Protein AF-A0A0F0G5N9-F1 (afdb_monomer_lite)

Radius of gyration: 24.42 Å; chains: 1; bounding box: 48×57×67 Å

InterPro domains:
  IPR024623 Uncharacterised protein family YtxH [PF12732] (17-84)
  IPR052928 Uncharacterized desiccation-related membrane-associated [PTHR35792] (7-124)

Foldseek 3Di:
DDDPPPPPPPPVVVVVVVCVVVVVVVVVVCVVPVPPDPPVCVVVCVVVVVVVVVVCVVVVVVCVVVVVVVCVVCVVVVVVVVVVCVVCVVVVVVVCVVVVVVVVVVVVVVVVVVVVVVVVVVVVVVVVVVVVD

pLDDT: mean 73.14, std 12.74, range [44.53, 93.56]

Organism: Paenibacillus polymyxa (NCBI:txid1406)

Sequence (133 aa):
MSNIDNQNMASTSGFAKGLFIGGLIGAAAALLFAPKPGRDLRSDLSEKMTVVSDKTKDVASVVSSKATDLAKTVSTKTADVAKTVAESKDNIVSSVTKASADVANEAAKADKEVMDATAQAAKDTQKQLNANS

Secondary structure (DSSP, 8-state):
------SSSHHHHHHHHHHHHHHHHHHHHHHHHSSSSHHHHHHHHHHHHHHHHHHHHHHHHHHHHHHHHHHHHHHHHHHHHHHHHHHTHHHHHHHHHHHHHHHHHHHHHHHHHHHHHHHHHHHHHHHHHHT--

Structure (mmCIF, N/CA/C/O backbone):
data_AF-A0A0F0G5N9-F1
#
_entry.id   AF-A0A0F0G5N9-F1
#
loop_
_atom_site.group_PDB
_atom_site.id
_atom_site.type_symbol
_atom_site.label_atom_id
_atom_site.label_alt_id
_atom_site.label_comp_id
_atom_site.label_asym_id
_atom_site.label_entity_id
_atom_site.label_seq_id
_atom_site.pdbx_PDB_ins_code
_atom_site.Cartn_x
_atom_site.Cartn_y
_atom_site.Cartn_z
_atom_site.occupancy
_atom_site.B_iso_or_equiv
_atom_site.auth_seq_id
_atom_site.auth_comp_id
_atom_site.auth_asym_id
_atom_site.auth_atom_id
_atom_site.pdbx_PDB_model_num
ATOM 1 N N . MET A 1 1 ? 11.055 -43.186 15.179 1.00 48.50 1 MET A N 1
ATOM 2 C CA . MET A 1 1 ? 11.974 -42.045 15.004 1.00 48.50 1 MET A CA 1
ATOM 3 C C . MET A 1 1 ? 11.845 -41.543 13.573 1.00 48.50 1 MET A C 1
ATOM 5 O O . MET A 1 1 ? 12.573 -42.030 12.723 1.00 48.50 1 MET A O 1
ATOM 9 N N . SER A 1 2 ? 10.877 -40.661 13.288 1.00 47.34 2 SER A N 1
ATOM 10 C CA . SER A 1 2 ? 10.760 -39.904 12.023 1.00 47.34 2 SER 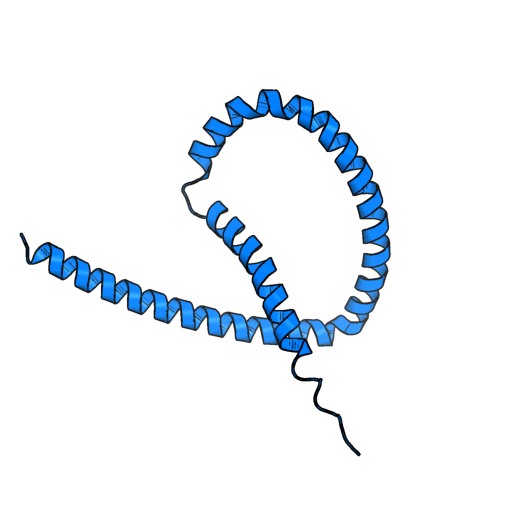A CA 1
ATOM 11 C C . SER A 1 2 ? 9.771 -38.738 12.185 1.00 47.34 2 SER A C 1
ATOM 13 O O . SER A 1 2 ? 8.843 -38.847 12.984 1.00 47.34 2 SER A O 1
ATOM 15 N N . ASN A 1 3 ? 9.972 -37.696 11.369 1.00 49.50 3 ASN A N 1
ATOM 16 C CA . ASN A 1 3 ? 9.060 -36.597 11.008 1.00 49.50 3 ASN A CA 1
ATOM 17 C C . ASN A 1 3 ? 9.237 -35.243 11.710 1.00 49.50 3 ASN A C 1
ATOM 19 O O . ASN A 1 3 ? 8.288 -34.646 12.213 1.00 49.50 3 ASN A O 1
ATOM 23 N N . ILE A 1 4 ? 10.450 -34.697 11.597 1.00 52.69 4 ILE A N 1
ATOM 24 C CA . ILE A 1 4 ? 10.701 -33.251 11.650 1.00 52.69 4 ILE A CA 1
ATOM 25 C C . ILE A 1 4 ? 11.050 -32.806 10.220 1.00 52.69 4 ILE A C 1
ATOM 27 O O . ILE A 1 4 ? 12.211 -32.613 9.902 1.00 52.69 4 ILE A O 1
ATOM 31 N N . ASP A 1 5 ? 10.047 -32.708 9.343 1.00 48.47 5 ASP A N 1
ATOM 32 C CA . ASP A 1 5 ? 10.219 -32.262 7.943 1.00 48.47 5 ASP A CA 1
ATOM 33 C C . ASP A 1 5 ? 9.093 -31.313 7.482 1.00 48.47 5 ASP A C 1
ATOM 35 O O . ASP A 1 5 ? 8.717 -31.267 6.317 1.00 48.47 5 ASP A O 1
ATOM 39 N N . ASN A 1 6 ? 8.515 -30.525 8.399 1.00 52.28 6 ASN A N 1
ATOM 40 C CA . ASN A 1 6 ? 7.404 -29.620 8.061 1.00 52.28 6 ASN A CA 1
ATOM 41 C C . ASN A 1 6 ? 7.562 -28.177 8.575 1.00 52.28 6 ASN A C 1
ATOM 43 O O . ASN A 1 6 ? 6.573 -27.494 8.812 1.00 52.28 6 ASN A O 1
ATOM 47 N N . GLN A 1 7 ? 8.794 -27.690 8.755 1.00 51.62 7 GLN A N 1
ATOM 48 C CA . GLN A 1 7 ? 9.036 -26.315 9.234 1.00 51.62 7 GLN A CA 1
ATOM 49 C C . GLN A 1 7 ? 9.621 -25.360 8.180 1.00 51.62 7 GLN A C 1
ATOM 51 O O . GLN A 1 7 ? 9.804 -24.182 8.466 1.00 51.62 7 GLN A O 1
ATOM 56 N N . ASN A 1 8 ? 9.853 -25.818 6.942 1.00 48.22 8 ASN A N 1
ATOM 57 C CA . ASN A 1 8 ? 10.352 -24.964 5.850 1.00 48.22 8 ASN A CA 1
ATOM 58 C C . ASN A 1 8 ? 9.264 -24.498 4.854 1.00 48.22 8 ASN A C 1
ATOM 60 O O . ASN A 1 8 ? 9.521 -23.652 4.006 1.00 48.22 8 ASN A O 1
ATOM 64 N N . MET A 1 9 ? 8.027 -25.001 4.964 1.00 44.53 9 MET A N 1
ATOM 65 C CA . MET A 1 9 ? 6.915 -24.643 4.060 1.00 44.53 9 MET A CA 1
ATOM 66 C C . MET A 1 9 ? 6.000 -23.527 4.602 1.00 44.53 9 MET A C 1
ATOM 68 O O . MET A 1 9 ? 5.253 -22.913 3.840 1.00 44.53 9 MET A O 1
ATOM 72 N N . ALA A 1 10 ? 6.063 -23.214 5.901 1.00 52.34 10 ALA A N 1
ATOM 73 C CA . ALA A 1 10 ? 5.191 -22.207 6.511 1.00 52.34 10 ALA A CA 1
ATOM 74 C C . ALA A 1 10 ? 5.613 -20.762 6.165 1.00 52.34 10 ALA A C 1
ATOM 76 O O . ALA A 1 10 ? 4.758 -19.936 5.837 1.00 52.34 10 ALA A O 1
ATOM 77 N N . SER A 1 11 ? 6.917 -20.467 6.148 1.00 56.19 11 SER A N 1
ATOM 78 C CA . SER A 1 11 ? 7.445 -19.102 5.982 1.00 56.19 11 SER A CA 1
ATOM 79 C C . SER A 1 11 ? 7.287 -18.545 4.560 1.00 56.19 11 SER A C 1
ATOM 81 O O . SER A 1 11 ? 6.845 -17.408 4.389 1.00 56.19 11 SER A O 1
ATOM 83 N N . THR A 1 12 ? 7.543 -19.354 3.526 1.00 60.16 12 THR A N 1
ATOM 84 C CA . THR A 1 12 ? 7.353 -18.952 2.116 1.00 60.16 12 THR A CA 1
ATOM 85 C C . THR A 1 12 ? 5.879 -18.713 1.786 1.00 60.16 12 THR A C 1
ATOM 87 O O . THR A 1 12 ? 5.545 -17.789 1.044 1.00 60.16 12 THR A O 1
ATOM 90 N N . SER A 1 13 ? 4.975 -19.497 2.385 1.00 70.06 13 SER A N 1
ATOM 91 C CA . SER A 1 13 ? 3.533 -19.336 2.171 1.00 70.06 13 SER A CA 1
ATOM 92 C C . SER A 1 13 ? 2.995 -18.015 2.739 1.00 70.06 13 SER A C 1
ATOM 94 O O . SER A 1 13 ? 2.125 -17.394 2.127 1.00 70.06 13 SER A O 1
ATOM 96 N N . GLY A 1 14 ? 3.534 -17.554 3.875 1.00 78.94 14 GLY A N 1
ATOM 97 C CA . GLY A 1 14 ? 3.187 -16.267 4.480 1.00 78.94 14 GLY A CA 1
ATOM 98 C C . GLY A 1 14 ? 3.716 -15.083 3.671 1.00 78.94 14 GLY A C 1
ATOM 99 O O . GLY A 1 14 ? 2.974 -14.133 3.417 1.00 78.94 14 GLY A O 1
ATOM 100 N N . PHE A 1 15 ? 4.960 -15.173 3.191 1.00 82.50 15 PHE A N 1
ATOM 101 C CA . PHE A 1 15 ? 5.571 -14.145 2.347 1.00 82.50 15 PHE A CA 1
ATOM 102 C C . PHE A 1 15 ? 4.848 -13.984 1.003 1.00 82.50 15 PHE A C 1
ATOM 104 O O . PHE A 1 15 ? 4.508 -12.865 0.630 1.00 82.50 15 PHE A O 1
ATOM 111 N N . ALA A 1 16 ? 4.523 -15.081 0.309 1.00 85.19 16 ALA A N 1
ATOM 112 C CA . ALA A 1 16 ? 3.816 -15.029 -0.975 1.00 85.19 16 ALA A CA 1
ATOM 113 C C . ALA A 1 16 ? 2.416 -14.398 -0.853 1.00 85.19 16 ALA A C 1
ATOM 115 O O . ALA A 1 16 ? 2.005 -13.604 -1.699 1.00 85.19 16 ALA A O 1
ATOM 116 N N . LYS A 1 17 ? 1.694 -14.697 0.236 1.00 84.50 17 LYS A N 1
ATOM 117 C CA . LYS A 1 17 ? 0.405 -14.056 0.546 1.00 84.50 17 LYS A CA 1
ATOM 118 C C . LYS A 1 17 ? 0.580 -12.563 0.847 1.00 84.50 17 LYS A C 1
ATOM 120 O O . LYS A 1 17 ? -0.218 -11.756 0.374 1.00 84.50 17 LYS A O 1
ATOM 125 N N . GLY A 1 18 ? 1.627 -12.197 1.589 1.00 87.25 18 GLY A N 1
ATOM 126 C CA . GLY A 1 18 ? 1.977 -10.805 1.882 1.00 87.25 18 GLY A CA 1
ATOM 127 C C . GLY A 1 18 ? 2.327 -10.004 0.626 1.00 87.25 18 GLY A C 1
ATOM 128 O O . GLY A 1 18 ? 1.799 -8.911 0.441 1.00 87.25 18 GLY A O 1
ATOM 129 N N . LEU A 1 19 ? 3.134 -10.573 -0.273 1.00 91.12 19 LEU A N 1
ATOM 130 C CA . LEU A 1 19 ? 3.499 -9.970 -1.556 1.00 91.12 19 LEU A CA 1
ATOM 131 C C . LEU A 1 19 ? 2.284 -9.798 -2.474 1.00 91.12 19 LEU A C 1
ATOM 133 O O . LEU A 1 19 ? 2.168 -8.773 -3.132 1.00 91.12 19 LEU A O 1
ATOM 137 N N . PHE A 1 20 ? 1.354 -10.757 -2.500 1.00 92.06 20 PHE A N 1
ATOM 138 C CA . PHE A 1 20 ? 0.144 -10.647 -3.318 1.00 92.06 20 PHE A CA 1
ATOM 139 C C . PHE A 1 20 ? -0.762 -9.498 -2.850 1.00 92.06 20 PHE A C 1
ATOM 141 O O . PHE A 1 20 ? -1.181 -8.664 -3.649 1.00 92.06 20 PHE A O 1
ATOM 148 N N . ILE A 1 21 ? -1.025 -9.409 -1.543 1.00 90.44 21 ILE A N 1
ATOM 149 C CA .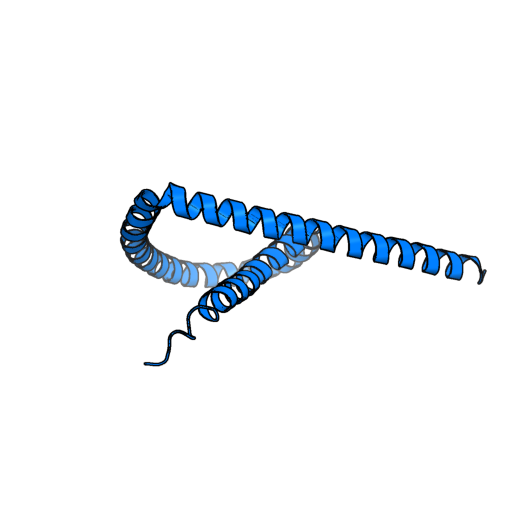 ILE A 1 21 ? -1.871 -8.350 -0.968 1.00 90.44 21 ILE A CA 1
ATOM 150 C C . ILE A 1 21 ? -1.166 -6.988 -1.058 1.00 90.44 21 ILE A C 1
ATOM 152 O O . ILE A 1 21 ? -1.769 -6.005 -1.492 1.00 90.44 21 ILE A O 1
ATOM 156 N N . GLY A 1 22 ? 0.117 -6.931 -0.691 1.00 87.31 22 GLY A N 1
ATOM 157 C CA . GLY A 1 22 ? 0.931 -5.718 -0.765 1.00 87.31 22 GLY A CA 1
ATOM 158 C C . GLY A 1 22 ? 1.147 -5.239 -2.199 1.00 87.31 22 GLY A C 1
ATOM 159 O O . GLY A 1 22 ? 1.102 -4.039 -2.450 1.00 87.31 22 GLY A O 1
ATOM 160 N N . GLY A 1 23 ? 1.293 -6.161 -3.151 1.00 93.56 23 GLY A N 1
ATOM 161 C CA . GLY A 1 23 ? 1.446 -5.872 -4.574 1.00 93.56 23 GLY A CA 1
ATOM 162 C C . GLY A 1 23 ? 0.195 -5.254 -5.189 1.00 93.56 23 GLY A C 1
ATOM 163 O O . GLY A 1 23 ? 0.307 -4.286 -5.935 1.00 93.56 23 GLY A O 1
ATOM 164 N N . LEU A 1 24 ? -1.003 -5.730 -4.829 1.00 93.19 24 LEU A N 1
ATOM 165 C CA . LEU A 1 24 ? -2.256 -5.115 -5.287 1.00 93.19 24 LEU A CA 1
ATOM 166 C C . LEU A 1 24 ? -2.426 -3.687 -4.746 1.00 93.19 24 LEU A C 1
ATOM 168 O O . LEU A 1 24 ? -2.770 -2.780 -5.504 1.00 93.19 24 LEU A O 1
ATOM 172 N N . ILE A 1 25 ? -2.151 -3.472 -3.454 1.00 91.69 25 ILE A N 1
ATOM 173 C CA . ILE A 1 25 ? -2.221 -2.140 -2.830 1.00 91.69 25 ILE A CA 1
ATOM 174 C C . ILE A 1 25 ? -1.155 -1.208 -3.427 1.00 91.69 25 ILE A C 1
ATOM 176 O O . ILE A 1 25 ? -1.457 -0.064 -3.766 1.00 91.69 25 ILE A O 1
ATOM 180 N N . GLY A 1 26 ? 0.072 -1.702 -3.605 1.00 89.06 26 GLY A N 1
ATOM 181 C CA . GLY A 1 26 ? 1.186 -0.962 -4.195 1.00 89.06 26 GLY A CA 1
ATOM 182 C C . GLY A 1 26 ? 0.935 -0.583 -5.653 1.00 89.06 26 GLY A C 1
ATOM 183 O O . GLY A 1 26 ? 1.171 0.560 -6.027 1.00 89.06 26 GLY A O 1
ATOM 184 N N . ALA A 1 27 ? 0.379 -1.489 -6.460 1.00 89.31 27 ALA A N 1
ATOM 185 C CA . ALA A 1 27 ? 0.014 -1.216 -7.848 1.00 89.31 27 ALA A CA 1
ATOM 186 C C . ALA A 1 27 ? -1.103 -0.171 -7.951 1.00 89.31 27 ALA A C 1
ATOM 188 O O . ALA A 1 27 ? -1.010 0.748 -8.760 1.00 89.31 27 ALA A O 1
ATOM 189 N N . ALA A 1 28 ? -2.134 -0.260 -7.107 1.00 86.06 28 ALA A N 1
ATOM 190 C CA . ALA A 1 28 ? -3.184 0.754 -7.059 1.00 86.06 28 ALA A CA 1
ATOM 191 C C . ALA A 1 28 ? -2.627 2.131 -6.655 1.00 86.06 28 ALA A C 1
ATOM 193 O O . ALA A 1 28 ? -2.956 3.137 -7.283 1.00 86.06 28 ALA A O 1
ATOM 194 N N . ALA A 1 29 ? -1.743 2.177 -5.653 1.00 86.12 29 ALA A N 1
ATOM 195 C CA . ALA A 1 29 ? -1.067 3.404 -5.237 1.00 86.12 29 ALA A CA 1
ATOM 196 C C . ALA A 1 29 ? -0.144 3.962 -6.333 1.00 86.12 29 ALA A C 1
ATOM 198 O O . ALA A 1 29 ? -0.132 5.168 -6.563 1.00 86.12 29 ALA A O 1
ATOM 199 N N . ALA A 1 30 ? 0.576 3.101 -7.054 1.00 86.06 30 ALA A N 1
ATOM 200 C CA . ALA A 1 30 ? 1.425 3.485 -8.176 1.00 86.06 30 ALA A CA 1
ATOM 201 C C . ALA A 1 30 ? 0.605 4.032 -9.350 1.00 86.06 30 ALA A C 1
ATOM 203 O O . ALA A 1 30 ? 0.967 5.059 -9.914 1.00 86.06 30 ALA A O 1
ATOM 204 N N . LEU A 1 31 ? -0.529 3.406 -9.683 1.00 79.75 31 LEU A N 1
ATOM 205 C CA . LEU A 1 31 ? -1.457 3.922 -10.690 1.00 79.75 31 LEU A CA 1
ATOM 206 C C . LEU A 1 31 ? -2.059 5.263 -10.265 1.00 79.75 31 LEU A C 1
ATOM 208 O O . LEU A 1 31 ? -2.217 6.134 -11.111 1.00 79.75 31 LEU A O 1
ATOM 212 N N . LEU A 1 32 ? -2.348 5.460 -8.975 1.00 76.94 32 LEU A N 1
ATOM 213 C CA . LEU A 1 32 ? -2.850 6.730 -8.442 1.00 76.94 32 LEU A CA 1
ATOM 214 C C . LEU A 1 32 ? -1.786 7.842 -8.450 1.00 76.94 32 LEU A C 1
ATOM 216 O O . LEU A 1 32 ? -2.116 8.998 -8.708 1.00 76.94 32 LEU A O 1
ATOM 220 N N . PHE A 1 33 ? -0.526 7.502 -8.164 1.00 76.88 33 PHE A N 1
ATOM 221 C CA . PHE A 1 33 ? 0.607 8.435 -8.143 1.00 76.88 33 PHE A CA 1
ATOM 222 C C . PHE A 1 33 ? 1.220 8.668 -9.534 1.00 76.88 33 PHE A C 1
ATOM 224 O O . PHE A 1 33 ? 1.929 9.652 -9.746 1.00 76.88 33 PHE A O 1
ATOM 231 N N . ALA A 1 34 ? 0.929 7.800 -10.508 1.00 77.94 34 ALA A N 1
ATOM 232 C CA . ALA A 1 34 ? 1.298 8.020 -11.897 1.00 77.94 34 ALA A CA 1
ATOM 233 C C . ALA A 1 34 ? 0.628 9.320 -12.400 1.00 77.94 34 ALA A C 1
ATOM 235 O O . ALA A 1 34 ? -0.573 9.499 -12.225 1.00 77.94 34 ALA A O 1
ATOM 236 N N . PRO A 1 35 ? 1.352 10.253 -13.039 1.00 61.00 35 PRO A N 1
ATOM 237 C CA . PRO A 1 35 ? 0.935 11.654 -13.202 1.00 61.00 35 PRO A CA 1
ATOM 238 C C . PRO A 1 35 ? -0.207 11.939 -14.213 1.00 61.00 35 PRO A C 1
ATOM 240 O O . PRO A 1 35 ? -0.326 13.073 -14.679 1.00 61.00 35 PRO A O 1
ATOM 243 N N . LYS A 1 36 ? -1.059 10.963 -14.584 1.00 58.12 36 LYS A N 1
ATOM 244 C CA . LYS A 1 36 ? -2.080 11.125 -15.651 1.00 58.12 36 LYS A CA 1
ATOM 245 C C . LYS A 1 36 ? -3.518 10.554 -15.492 1.00 58.12 36 LYS A C 1
ATOM 247 O O . LYS A 1 36 ? -4.288 10.824 -16.406 1.00 58.12 36 LYS A O 1
ATOM 252 N N . PRO A 1 37 ? -3.993 9.886 -14.415 1.00 59.19 37 PRO A N 1
ATOM 253 C CA . PRO A 1 37 ? -5.391 9.424 -14.352 1.00 59.19 37 PRO A CA 1
ATOM 254 C C . PRO A 1 37 ? -6.381 10.440 -13.747 1.00 59.19 37 PRO A C 1
ATOM 256 O O . PRO A 1 37 ? -7.585 10.293 -13.911 1.00 59.19 37 PRO A O 1
ATOM 259 N N . GLY A 1 38 ? -5.927 11.483 -13.041 1.00 56.03 38 GLY A N 1
ATOM 260 C CA . GLY A 1 38 ? -6.823 12.308 -12.211 1.00 56.03 38 GLY A CA 1
ATOM 261 C C . GLY A 1 38 ? -7.739 13.290 -12.956 1.00 56.03 38 GLY A C 1
ATOM 262 O O . GLY A 1 38 ? -8.816 13.618 -12.458 1.00 56.03 38 GLY A O 1
ATOM 263 N N . ARG A 1 39 ? -7.331 13.785 -14.132 1.00 60.03 39 ARG A N 1
ATOM 264 C CA . ARG A 1 39 ? -8.084 14.835 -14.843 1.00 60.03 39 ARG A CA 1
ATOM 265 C C . ARG A 1 39 ? -9.326 14.284 -15.541 1.00 60.03 39 ARG A C 1
ATOM 267 O O . ARG A 1 39 ? -10.384 14.900 -15.459 1.00 60.03 39 ARG A O 1
ATOM 274 N N . ASP A 1 40 ? -9.197 13.104 -16.135 1.00 58.53 40 ASP A N 1
ATOM 275 C CA . ASP A 1 40 ? -10.269 12.475 -16.906 1.00 58.53 40 ASP A CA 1
ATOM 276 C C . ASP A 1 40 ? -11.235 11.716 -15.978 1.00 58.53 40 ASP A C 1
ATOM 278 O O . ASP A 1 40 ? -12.450 11.823 -16.130 1.00 58.53 40 ASP A O 1
ATOM 282 N N . LEU A 1 41 ? -10.725 11.100 -14.897 1.00 59.41 41 LEU A N 1
ATOM 283 C CA . LEU A 1 41 ? -11.574 10.500 -13.860 1.00 59.41 41 LEU A CA 1
ATOM 284 C C . LEU A 1 41 ? -12.453 11.531 -13.149 1.00 59.41 41 LEU A C 1
ATOM 286 O O . LEU A 1 41 ? -13.571 11.202 -12.778 1.00 59.41 41 LEU A O 1
ATOM 290 N N . ARG A 1 42 ? -11.996 12.774 -12.948 1.00 64.50 42 ARG A N 1
ATOM 291 C CA . ARG A 1 42 ? -12.828 13.800 -12.299 1.00 64.50 42 ARG A CA 1
ATOM 292 C C . ARG A 1 42 ? -13.980 14.263 -13.193 1.00 64.50 42 ARG A C 1
ATOM 294 O O . ARG A 1 42 ? -15.049 14.559 -12.662 1.00 64.50 42 ARG A O 1
ATOM 301 N N . SER A 1 43 ? -13.779 14.302 -14.511 1.00 62.66 43 SER A N 1
ATOM 302 C CA . SER A 1 43 ? -14.821 14.665 -15.478 1.00 62.66 43 SER A CA 1
ATOM 303 C C . SER A 1 43 ? -15.928 13.604 -15.514 1.00 62.66 43 SER A C 1
ATOM 305 O O . SER A 1 43 ? -17.089 13.928 -15.270 1.00 62.66 43 SER A O 1
ATOM 307 N N . ASP A 1 44 ? -15.559 12.328 -15.662 1.00 64.94 44 ASP A N 1
ATOM 308 C CA . ASP A 1 44 ? -16.511 11.205 -15.737 1.00 64.94 44 ASP A CA 1
ATOM 309 C C . ASP A 1 44 ? -17.172 10.882 -14.383 1.00 64.94 44 ASP A C 1
ATOM 311 O O . ASP A 1 44 ? -18.309 10.402 -14.316 1.00 64.94 44 ASP 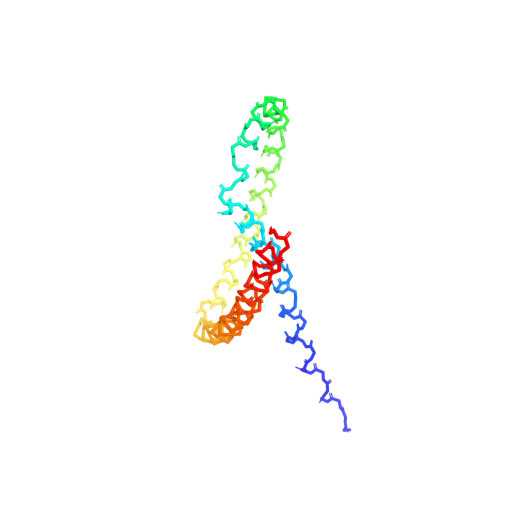A O 1
ATOM 315 N N . LEU A 1 45 ? -16.478 11.163 -13.274 1.00 58.72 45 LEU A N 1
ATOM 316 C CA . LEU A 1 45 ? -17.000 10.983 -11.920 1.00 58.72 45 LEU A CA 1
ATOM 317 C C . LEU A 1 45 ? -17.997 12.079 -11.534 1.00 58.72 45 LEU A C 1
ATOM 319 O O . LEU A 1 45 ? -18.963 11.774 -10.843 1.00 58.72 45 LEU A O 1
ATOM 323 N N . SER A 1 46 ? -17.814 13.324 -11.990 1.00 62.38 46 SER A N 1
ATOM 324 C CA . SER A 1 46 ? -18.723 14.435 -11.654 1.00 62.38 46 SER A CA 1
ATOM 325 C C . SER A 1 46 ? -20.134 14.211 -12.209 1.00 62.38 46 SER A C 1
ATOM 327 O O . SER A 1 46 ? -21.116 14.500 -11.530 1.00 62.38 46 SER A O 1
ATOM 329 N N . GLU A 1 47 ? -20.245 13.621 -13.401 1.00 64.19 47 GLU A N 1
ATOM 330 C CA . GLU A 1 47 ? -21.531 13.337 -14.050 1.00 64.19 47 GLU A CA 1
ATOM 331 C C . GLU A 1 47 ? -22.239 12.108 -13.440 1.00 64.19 47 GLU A C 1
ATOM 333 O O . GLU A 1 47 ? -23.466 12.053 -13.361 1.00 64.19 47 GLU A O 1
ATOM 338 N N . LYS A 1 48 ? -21.472 11.142 -12.911 1.00 57.59 48 LYS A N 1
ATOM 339 C CA . LYS A 1 48 ? -21.994 9.937 -12.235 1.00 57.59 48 LYS A CA 1
ATOM 340 C C . LYS A 1 48 ? -22.192 10.107 -10.719 1.00 57.59 48 LYS A C 1
ATOM 342 O O . LYS A 1 48 ? -22.957 9.349 -10.121 1.00 57.59 48 LYS A O 1
ATOM 347 N N . MET A 1 49 ? -21.560 11.098 -10.083 1.00 56.12 49 MET A N 1
ATOM 348 C CA . MET A 1 49 ? -21.617 11.330 -8.629 1.00 56.12 49 MET A CA 1
ATOM 349 C C . MET A 1 49 ? -22.989 11.775 -8.124 1.00 56.12 49 MET A C 1
ATOM 351 O O . MET A 1 49 ? -23.326 11.472 -6.980 1.00 56.12 49 MET A O 1
ATOM 355 N N . THR A 1 50 ? -23.791 12.451 -8.946 1.00 57.78 50 THR A N 1
ATOM 356 C CA . THR A 1 50 ? -25.115 12.943 -8.530 1.00 57.78 50 THR A CA 1
ATOM 357 C C . THR A 1 50 ? -26.095 11.790 -8.293 1.00 57.78 50 THR A C 1
ATOM 359 O O . THR A 1 50 ? -26.797 11.780 -7.290 1.00 57.78 50 THR A O 1
ATOM 362 N N . VAL A 1 51 ? -26.078 10.754 -9.141 1.00 59.75 51 VAL A N 1
ATOM 363 C CA . VAL A 1 51 ? -26.935 9.557 -8.988 1.00 59.75 51 VAL A CA 1
ATOM 364 C C . VAL A 1 51 ? -26.365 8.578 -7.951 1.00 59.75 51 VAL A C 1
ATOM 366 O O . VAL A 1 51 ? -27.105 7.858 -7.277 1.00 59.75 51 VAL A O 1
ATOM 369 N N . VAL A 1 52 ? -25.039 8.557 -7.793 1.00 54.78 52 VAL A N 1
ATOM 370 C CA . VAL A 1 52 ? -24.357 7.729 -6.791 1.00 54.78 52 VAL A CA 1
ATOM 371 C C . VAL A 1 52 ? -24.504 8.312 -5.386 1.00 54.78 52 VAL A C 1
ATOM 373 O O . VAL A 1 52 ? -24.637 7.524 -4.457 1.00 54.78 52 VAL A O 1
ATOM 376 N N . SER A 1 53 ? -24.551 9.636 -5.199 1.00 60.16 53 SER A N 1
ATOM 377 C CA . SER A 1 53 ? -24.697 10.269 -3.873 1.00 60.16 53 SER A CA 1
ATOM 378 C C . SER A 1 53 ? -25.939 9.804 -3.112 1.00 60.16 53 SER A C 1
ATOM 380 O O . SER A 1 53 ? -25.824 9.457 -1.936 1.00 60.16 53 SER A O 1
ATOM 382 N N . ASP A 1 54 ? -27.096 9.708 -3.772 1.00 61.31 54 ASP A N 1
ATOM 383 C CA . ASP A 1 54 ? -28.341 9.301 -3.104 1.00 61.31 54 ASP A CA 1
ATOM 384 C C . ASP A 1 54 ? -28.311 7.828 -2.669 1.00 61.31 54 ASP A C 1
ATOM 386 O O . ASP A 1 54 ? -28.647 7.510 -1.530 1.00 61.31 54 ASP A O 1
ATOM 390 N N . LYS A 1 55 ? -27.787 6.923 -3.510 1.00 57.50 55 LYS A N 1
ATOM 391 C CA . LYS A 1 55 ? -27.553 5.515 -3.121 1.00 57.50 55 LYS A CA 1
ATOM 392 C C . LYS A 1 55 ? -26.411 5.366 -2.110 1.00 57.50 55 LYS A C 1
ATOM 394 O O . LYS A 1 55 ? -26.427 4.449 -1.291 1.00 57.50 55 LYS A O 1
ATOM 399 N N . THR A 1 56 ? -25.429 6.265 -2.143 1.00 58.31 56 THR A N 1
ATOM 400 C CA . THR A 1 56 ? -24.304 6.283 -1.201 1.00 58.31 56 THR A CA 1
ATOM 401 C C . THR A 1 56 ? -24.773 6.671 0.184 1.00 58.31 56 THR A C 1
ATOM 403 O O . THR A 1 56 ? -24.221 6.154 1.137 1.00 58.31 56 THR A O 1
ATOM 406 N N . LYS A 1 57 ? -25.805 7.503 0.343 1.00 60.66 57 LYS A N 1
ATOM 407 C CA . LYS A 1 57 ? -26.313 7.860 1.674 1.00 60.66 57 LYS A CA 1
ATOM 408 C C . LYS A 1 57 ? -26.900 6.651 2.414 1.00 60.66 57 LYS A C 1
ATOM 410 O O . LYS A 1 57 ? -26.580 6.443 3.584 1.00 60.66 57 LYS A O 1
ATOM 415 N N . ASP A 1 58 ? -27.658 5.808 1.716 1.00 66.00 58 ASP A N 1
ATOM 416 C CA . ASP A 1 58 ? -28.220 4.576 2.286 1.00 66.00 58 ASP A CA 1
ATOM 417 C C . ASP A 1 58 ? -27.142 3.513 2.530 1.00 66.00 58 ASP A C 1
ATOM 419 O O . ASP A 1 58 ? -27.063 2.928 3.614 1.00 66.00 58 ASP A O 1
ATOM 423 N N . VAL A 1 59 ? -26.244 3.305 1.561 1.00 61.59 59 VAL A N 1
ATOM 424 C CA . VAL A 1 59 ? -25.135 2.348 1.701 1.00 61.59 59 VAL A CA 1
ATOM 425 C C . VAL A 1 59 ? -24.141 2.809 2.765 1.00 61.59 59 VAL A C 1
ATOM 427 O O . VAL A 1 59 ? -23.705 1.994 3.569 1.00 61.59 59 VAL A O 1
ATOM 430 N N . ALA A 1 60 ? -23.820 4.099 2.839 1.00 65.12 60 ALA A N 1
ATOM 431 C CA . ALA A 1 60 ? -22.939 4.661 3.858 1.00 65.12 60 ALA A CA 1
ATOM 432 C C . ALA A 1 60 ? -23.553 4.556 5.249 1.00 65.12 60 ALA A C 1
ATOM 434 O O . ALA A 1 60 ? -22.810 4.345 6.196 1.00 65.12 60 ALA A O 1
ATOM 435 N N . SER A 1 61 ? -24.877 4.638 5.399 1.00 66.38 61 SER A N 1
ATOM 436 C CA . SER A 1 61 ? -25.529 4.422 6.695 1.00 66.38 61 SER A CA 1
ATOM 437 C C . SER A 1 61 ? -25.412 2.960 7.153 1.00 66.38 61 SER A C 1
ATOM 439 O O . SER A 1 61 ? -24.999 2.686 8.283 1.00 66.38 61 SER A O 1
ATOM 441 N N . VAL A 1 62 ? -25.658 2.000 6.250 1.00 70.81 62 VAL A N 1
ATOM 442 C CA . VAL A 1 62 ? -25.509 0.555 6.528 1.00 70.81 62 VAL A CA 1
ATOM 443 C C . VAL A 1 62 ? -24.048 0.172 6.769 1.0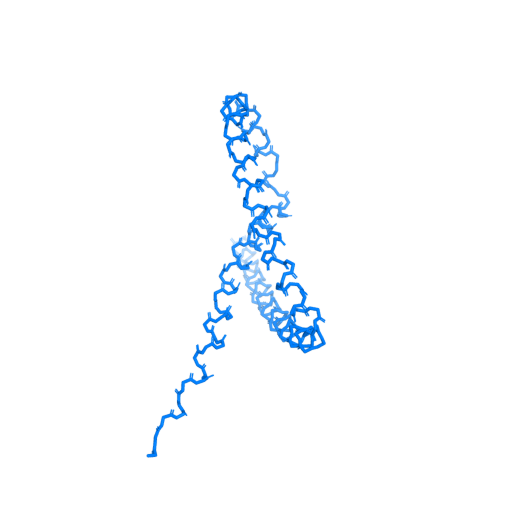0 70.81 62 VAL A C 1
ATOM 445 O O . VAL A 1 62 ? -23.742 -0.580 7.697 1.00 70.81 62 VAL A O 1
ATOM 448 N N . VAL A 1 63 ? -23.137 0.701 5.953 1.00 70.38 63 VAL A N 1
ATOM 449 C CA . VAL A 1 63 ? -21.693 0.498 6.090 1.00 70.38 63 VAL A CA 1
ATOM 450 C C . VAL A 1 63 ? -21.185 1.174 7.347 1.00 70.38 63 VAL A C 1
ATOM 452 O O . VAL A 1 63 ? -20.417 0.547 8.049 1.00 70.38 63 VAL A O 1
ATOM 455 N N . SER A 1 64 ? -21.628 2.381 7.693 1.00 70.06 64 SER A N 1
ATOM 456 C CA . SER A 1 64 ? -21.225 3.070 8.924 1.00 70.06 64 SER A CA 1
ATOM 457 C C . SER A 1 64 ? -21.666 2.301 10.170 1.00 70.06 64 SER A C 1
ATOM 459 O O . SER A 1 64 ? -20.851 2.079 11.065 1.00 70.06 64 SER A O 1
ATOM 461 N N . SER A 1 65 ? -22.904 1.789 10.206 1.00 71.31 65 SER A N 1
ATOM 462 C CA . SER A 1 65 ? -23.361 0.911 11.296 1.00 71.31 65 SER A CA 1
ATOM 463 C C . SER A 1 65 ? -22.533 -0.374 11.384 1.00 71.31 65 SER A C 1
ATOM 465 O O . SER A 1 65 ? -21.961 -0.670 12.432 1.00 71.31 65 SER A O 1
ATOM 467 N N . LYS A 1 66 ? -22.370 -1.106 10.272 1.00 71.75 66 LYS A N 1
ATOM 468 C CA . LYS A 1 66 ? -21.560 -2.339 10.251 1.00 71.75 66 LYS A CA 1
ATOM 469 C C . LYS A 1 66 ? -20.080 -2.082 10.525 1.00 71.75 66 LYS A C 1
ATOM 471 O O . LYS A 1 66 ? -19.430 -2.913 11.147 1.00 71.75 66 LYS A O 1
ATOM 476 N N . ALA A 1 67 ? -19.548 -0.952 10.079 1.00 70.12 67 ALA A N 1
ATOM 477 C CA . ALA A 1 67 ? -18.177 -0.531 10.320 1.00 70.12 67 ALA A CA 1
ATOM 478 C C . ALA A 1 67 ? -17.983 -0.129 11.775 1.00 70.12 67 ALA A C 1
ATOM 480 O O . ALA A 1 67 ? -16.923 -0.400 12.308 1.00 70.12 67 ALA A O 1
ATOM 481 N N . THR A 1 68 ? -18.985 0.447 12.438 1.00 74.50 68 THR A N 1
ATOM 482 C CA . THR A 1 68 ? -18.926 0.760 13.871 1.00 74.50 68 THR A CA 1
ATOM 483 C C . THR A 1 68 ? -18.917 -0.520 14.711 1.00 74.50 68 THR A C 1
ATOM 485 O O . THR A 1 68 ? -18.106 -0.644 15.629 1.00 74.50 68 THR A O 1
ATOM 488 N N . ASP A 1 69 ? -19.742 -1.511 14.366 1.00 76.62 69 ASP A N 1
ATOM 489 C CA . ASP A 1 69 ? -19.764 -2.814 15.049 1.00 76.62 69 ASP A CA 1
ATOM 490 C C . ASP A 1 69 ? -18.498 -3.635 14.776 1.00 76.62 69 ASP A C 1
ATOM 492 O O . ASP A 1 69 ? -17.910 -4.239 15.685 1.00 76.62 69 ASP A O 1
ATOM 496 N N . LEU A 1 70 ? -18.023 -3.609 13.529 1.00 73.56 70 LEU A N 1
ATOM 497 C CA . LEU A 1 70 ? -16.755 -4.216 13.150 1.00 73.56 70 LEU A CA 1
ATOM 498 C C . LEU A 1 70 ? -15.591 -3.488 13.821 1.00 73.56 70 LEU A C 1
ATOM 500 O O . LEU A 1 70 ? -14.715 -4.151 14.354 1.00 73.56 70 LEU A O 1
ATOM 504 N N . ALA A 1 71 ? -15.598 -2.158 13.879 1.00 71.81 71 ALA A N 1
ATOM 505 C CA . ALA A 1 71 ? -14.581 -1.369 14.564 1.00 71.81 71 ALA A CA 1
ATOM 506 C C . ALA A 1 71 ? -14.576 -1.662 16.060 1.00 71.81 71 ALA A C 1
ATOM 508 O O . ALA A 1 71 ? -13.502 -1.812 16.618 1.00 71.81 71 ALA A O 1
ATOM 509 N N . LYS A 1 72 ? -15.727 -1.838 16.719 1.00 74.19 72 LYS A N 1
ATOM 510 C CA . LYS A 1 72 ? -15.765 -2.277 18.125 1.00 74.19 72 LYS A CA 1
ATOM 511 C C . LYS A 1 72 ? -15.154 -3.664 18.315 1.00 74.19 72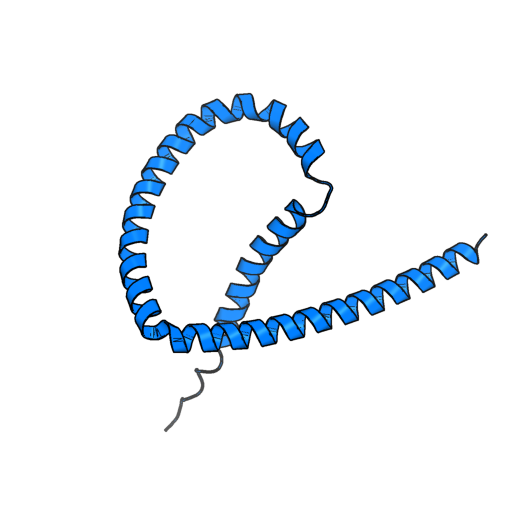 LYS A C 1
ATOM 513 O O . LYS A 1 72 ? -14.342 -3.845 19.222 1.00 74.19 72 LYS A O 1
ATOM 518 N N . THR A 1 73 ? -15.500 -4.619 17.452 1.00 72.81 73 THR A N 1
ATOM 519 C CA . THR A 1 73 ? -15.016 -6.013 17.518 1.00 72.81 73 THR A CA 1
ATOM 520 C C . THR A 1 73 ? -13.528 -6.123 17.180 1.00 72.81 73 THR A C 1
ATOM 522 O O . THR A 1 73 ? -12.766 -6.844 17.826 1.00 72.81 73 THR A O 1
ATOM 525 N N . VAL A 1 74 ? -13.095 -5.382 16.163 1.00 67.81 74 VAL A N 1
ATOM 526 C CA . VAL A 1 74 ? -11.702 -5.291 15.738 1.00 67.81 74 VAL A CA 1
ATOM 527 C C . VAL A 1 74 ? -10.918 -4.524 16.780 1.00 67.81 74 VAL A C 1
ATOM 529 O O . VAL A 1 74 ? -9.877 -5.012 17.170 1.00 67.81 74 VAL A O 1
ATOM 532 N N . SER A 1 75 ? -11.396 -3.401 17.311 1.00 68.31 75 SER A N 1
ATOM 533 C CA . SER A 1 75 ? -10.670 -2.619 18.318 1.00 68.31 75 SER A CA 1
ATOM 534 C C . SER A 1 75 ? -10.432 -3.408 19.606 1.00 68.31 75 SER A C 1
ATOM 536 O O . SER A 1 75 ? -9.354 -3.287 20.178 1.00 68.31 75 SER A O 1
ATOM 538 N N . THR A 1 76 ? -11.373 -4.253 20.041 1.00 70.44 76 THR A N 1
ATOM 539 C CA . THR A 1 76 ? -11.157 -5.143 21.200 1.00 70.44 76 THR A CA 1
ATOM 540 C C . THR A 1 76 ? -10.125 -6.227 20.897 1.00 70.44 76 THR A C 1
ATOM 542 O O . THR A 1 76 ? -9.156 -6.360 21.637 1.00 70.44 76 THR A O 1
ATOM 545 N N . LYS A 1 77 ? -10.238 -6.931 19.762 1.00 66.50 77 LYS A N 1
ATOM 546 C CA . LYS A 1 77 ? -9.219 -7.917 19.341 1.00 66.50 77 LYS A CA 1
ATOM 547 C C . LYS A 1 77 ? -7.854 -7.286 19.041 1.00 66.50 77 LYS A C 1
ATOM 549 O O . LYS A 1 77 ? -6.822 -7.909 19.254 1.00 66.50 77 LYS A O 1
ATOM 554 N N . THR A 1 78 ? -7.846 -6.051 18.551 1.00 65.62 78 THR A N 1
ATOM 555 C CA . THR A 1 78 ? -6.637 -5.291 18.218 1.00 65.62 78 THR A CA 1
ATOM 556 C C . THR A 1 78 ? -5.958 -4.796 19.480 1.00 65.62 78 THR A C 1
ATOM 558 O O . THR A 1 78 ? -4.741 -4.750 19.488 1.00 65.62 78 THR A O 1
ATOM 561 N N . ALA A 1 79 ? -6.686 -4.487 20.557 1.00 71.38 79 ALA A N 1
ATOM 562 C CA . ALA A 1 79 ? -6.074 -4.151 21.841 1.00 71.38 79 ALA A CA 1
ATOM 563 C C . ALA A 1 79 ? -5.288 -5.338 22.427 1.00 71.38 79 ALA A C 1
ATOM 565 O O . ALA A 1 79 ? -4.147 -5.159 22.853 1.00 71.38 79 ALA A O 1
ATOM 566 N N . ASP A 1 80 ? -5.847 -6.551 22.369 1.00 72.75 80 ASP A N 1
ATOM 567 C CA . ASP A 1 80 ? -5.163 -7.768 22.829 1.00 72.75 80 ASP A CA 1
ATOM 568 C C . ASP A 1 80 ? -3.941 -8.100 21.960 1.00 72.75 80 ASP A C 1
ATOM 570 O O . ASP A 1 80 ? -2.845 -8.322 22.475 1.00 72.75 80 ASP A O 1
ATOM 574 N N . VAL A 1 81 ? -4.091 -8.043 20.632 1.00 69.38 81 VAL A N 1
ATOM 575 C CA . VAL A 1 81 ? -2.974 -8.240 19.692 1.00 69.38 81 VAL A CA 1
ATOM 576 C C . VAL A 1 81 ? -1.918 -7.148 19.855 1.00 69.38 81 VAL A C 1
ATOM 578 O O . VAL A 1 81 ? -0.728 -7.448 19.863 1.00 69.38 81 VAL A O 1
ATOM 581 N N . ALA A 1 82 ? -2.318 -5.889 20.029 1.00 69.38 82 ALA A N 1
ATOM 582 C CA . ALA A 1 82 ? -1.401 -4.775 20.241 1.00 69.38 82 ALA A CA 1
ATOM 583 C C . ALA A 1 82 ? -0.611 -4.938 21.538 1.00 69.38 82 ALA A C 1
ATOM 585 O O . ALA A 1 82 ? 0.563 -4.584 21.559 1.00 69.38 82 ALA A O 1
ATOM 586 N N . LYS A 1 83 ? -1.207 -5.510 22.590 1.00 73.62 83 LYS A N 1
ATOM 587 C CA . LYS A 1 83 ? -0.499 -5.826 23.833 1.00 73.62 83 LYS A CA 1
ATOM 588 C C . LYS A 1 83 ? 0.552 -6.919 23.619 1.00 73.62 83 LYS A C 1
ATOM 590 O O . LYS A 1 83 ? 1.710 -6.714 23.967 1.00 73.62 83 LYS A O 1
ATOM 595 N N . THR A 1 84 ? 0.198 -8.020 22.954 1.00 71.25 84 THR A N 1
ATOM 596 C CA . THR A 1 84 ? 1.152 -9.094 22.607 1.00 71.25 84 THR A CA 1
ATOM 597 C C . THR A 1 84 ? 2.271 -8.605 21.678 1.00 71.25 84 THR A C 1
ATOM 599 O O . THR A 1 84 ? 3.433 -8.985 21.833 1.00 71.25 84 THR A O 1
ATOM 602 N N . VAL A 1 85 ? 1.949 -7.724 20.728 1.00 69.44 85 VAL A N 1
ATOM 603 C CA . VAL A 1 85 ? 2.920 -7.091 19.823 1.00 69.44 85 VAL A CA 1
ATOM 604 C C . VAL A 1 85 ? 3.788 -6.075 20.561 1.00 69.44 85 VAL A C 1
ATOM 606 O O . VAL A 1 85 ? 4.973 -5.988 20.266 1.00 69.44 85 VAL A O 1
ATOM 609 N N . ALA A 1 86 ? 3.243 -5.329 21.524 1.00 71.38 86 ALA A N 1
ATOM 610 C CA . ALA A 1 86 ? 4.009 -4.402 22.354 1.00 71.38 86 ALA A CA 1
ATOM 611 C C . ALA A 1 86 ? 5.012 -5.138 23.252 1.00 71.38 86 ALA A C 1
ATOM 613 O O . ALA A 1 86 ? 6.136 -4.671 23.396 1.00 71.38 86 ALA A O 1
ATOM 614 N N . GLU A 1 87 ? 4.648 -6.303 23.787 1.00 72.38 87 GLU A N 1
ATOM 615 C CA . GLU A 1 87 ? 5.552 -7.174 24.554 1.00 72.38 87 GLU A CA 1
ATOM 616 C C . GLU A 1 87 ? 6.597 -7.868 23.657 1.00 72.38 87 GLU A C 1
ATOM 618 O O . GLU A 1 87 ? 7.713 -8.138 24.092 1.00 72.38 87 GLU A O 1
ATOM 623 N N . SER A 1 88 ? 6.277 -8.098 22.379 1.00 69.88 88 SER A N 1
ATOM 624 C CA . SER A 1 88 ? 7.172 -8.731 21.392 1.00 69.88 88 SER A CA 1
ATOM 625 C C . SER A 1 88 ? 7.862 -7.733 20.451 1.00 69.88 88 SER A C 1
ATOM 627 O O . SER A 1 88 ? 8.470 -8.143 19.454 1.00 69.88 88 SER A O 1
ATOM 629 N N . LYS A 1 89 ? 7.757 -6.426 20.739 1.00 66.38 89 LYS A N 1
ATOM 630 C CA . LYS A 1 89 ? 8.132 -5.336 19.825 1.00 66.38 89 LYS A CA 1
ATOM 631 C C . LYS A 1 89 ? 9.569 -5.465 19.352 1.00 66.38 89 LYS A C 1
ATOM 633 O O . LYS A 1 89 ? 9.806 -5.374 18.156 1.00 66.38 89 LYS A O 1
ATOM 638 N N . ASP A 1 90 ? 10.502 -5.747 20.252 1.00 75.31 90 ASP A N 1
ATOM 639 C CA . ASP A 1 90 ? 11.926 -5.766 19.910 1.00 75.31 90 ASP A CA 1
ATOM 640 C C . ASP A 1 90 ? 12.281 -6.905 18.940 1.00 75.31 90 ASP A C 1
ATOM 642 O O . ASP A 1 90 ? 13.033 -6.704 17.986 1.00 75.31 90 ASP A O 1
ATOM 646 N N . ASN A 1 91 ? 11.666 -8.083 19.099 1.00 75.44 91 ASN A N 1
ATOM 647 C CA . ASN A 1 91 ? 11.903 -9.236 18.224 1.00 75.44 91 ASN A CA 1
ATOM 648 C C . ASN A 1 91 ? 11.201 -9.103 16.866 1.00 75.44 91 ASN A C 1
ATOM 650 O O . ASN A 1 91 ? 11.777 -9.447 15.828 1.00 75.44 91 ASN A O 1
ATOM 654 N N . ILE A 1 92 ? 9.972 -8.579 16.857 1.00 78.88 92 ILE A N 1
ATOM 655 C CA . ILE A 1 92 ? 9.211 -8.379 15.619 1.00 78.88 92 ILE A CA 1
ATOM 656 C C . ILE A 1 92 ? 9.794 -7.219 14.818 1.00 78.88 92 ILE A C 1
ATOM 658 O O . ILE A 1 92 ? 10.038 -7.378 13.627 1.00 78.88 92 ILE A O 1
ATOM 662 N N . VAL A 1 93 ? 10.083 -6.081 15.449 1.00 81.81 93 VAL A N 1
ATOM 663 C CA . VAL A 1 93 ? 10.660 -4.917 14.762 1.00 81.81 93 VAL A CA 1
ATOM 664 C C . VAL A 1 93 ? 12.031 -5.260 14.189 1.00 81.81 93 VAL A C 1
ATOM 666 O O . VAL A 1 93 ? 12.287 -4.932 13.035 1.00 81.81 93 VAL A O 1
ATOM 669 N N . SER A 1 94 ? 12.881 -5.983 14.924 1.00 79.69 94 SER A N 1
ATOM 670 C CA . SER A 1 94 ? 14.174 -6.475 14.425 1.00 79.69 94 SER A CA 1
ATOM 671 C C . SER A 1 94 ? 14.026 -7.366 13.184 1.00 79.69 94 SER A C 1
ATOM 673 O O . SER A 1 94 ? 14.661 -7.121 12.155 1.00 79.69 94 SER A O 1
ATOM 675 N N . SER A 1 95 ? 13.138 -8.364 13.248 1.00 81.94 95 SER A N 1
ATOM 676 C CA . SER A 1 95 ? 12.930 -9.325 12.156 1.00 81.94 95 SER A CA 1
ATOM 677 C C . SER A 1 95 ? 12.302 -8.673 10.925 1.00 81.94 95 SER A C 1
ATOM 679 O O . SER A 1 95 ? 12.721 -8.934 9.800 1.00 81.94 95 SER A O 1
ATOM 681 N N . VAL A 1 96 ? 11.335 -7.776 11.135 1.00 83.19 96 VAL A N 1
ATOM 682 C CA . VAL A 1 96 ? 10.687 -7.006 10.068 1.00 83.19 96 VAL A CA 1
ATOM 683 C C . VAL A 1 96 ? 11.668 -6.024 9.444 1.00 83.19 96 VAL A C 1
ATOM 685 O O . VAL A 1 96 ? 11.702 -5.915 8.225 1.00 83.19 96 VAL A O 1
ATOM 688 N N . THR A 1 97 ? 12.499 -5.349 10.238 1.00 85.12 97 THR A N 1
ATOM 689 C CA . THR A 1 97 ? 13.507 -4.412 9.720 1.00 85.12 97 THR A CA 1
ATOM 690 C C . THR A 1 97 ? 14.541 -5.141 8.870 1.00 85.12 97 THR A C 1
ATOM 692 O O . THR A 1 97 ? 14.843 -4.680 7.773 1.00 85.12 97 THR A O 1
ATOM 695 N N . LYS A 1 98 ? 15.033 -6.306 9.316 1.00 85.81 98 LYS A N 1
ATOM 696 C CA . LYS A 1 98 ? 15.944 -7.139 8.514 1.00 85.81 98 LYS A CA 1
ATOM 697 C C . LYS A 1 98 ? 15.296 -7.629 7.223 1.00 85.81 98 LYS A C 1
ATOM 699 O O . LYS A 1 98 ? 15.831 -7.367 6.155 1.00 85.81 98 LYS A O 1
ATOM 704 N N . ALA A 1 99 ? 14.121 -8.251 7.307 1.00 84.25 99 ALA A N 1
ATOM 705 C CA . ALA A 1 99 ? 13.416 -8.738 6.123 1.00 84.25 99 ALA A CA 1
ATOM 706 C C . ALA A 1 99 ? 13.080 -7.601 5.142 1.00 84.25 99 ALA A C 1
ATOM 708 O O . ALA A 1 99 ? 13.176 -7.777 3.932 1.00 84.25 99 ALA A O 1
ATOM 709 N N . SER A 1 100 ? 12.733 -6.416 5.653 1.00 80.31 100 SER A N 1
ATOM 710 C CA . SER A 1 100 ? 12.479 -5.235 4.823 1.00 80.31 100 SER A CA 1
ATOM 711 C C . SER A 1 100 ? 13.754 -4.713 4.167 1.00 80.31 100 SER A C 1
ATOM 713 O O . SER A 1 100 ? 13.706 -4.309 3.012 1.00 80.31 100 SER A O 1
ATOM 715 N N . ALA A 1 101 ? 14.890 -4.733 4.868 1.00 89.12 101 ALA A N 1
ATOM 716 C CA . ALA A 1 101 ? 16.177 -4.340 4.303 1.00 89.12 101 ALA A CA 1
ATOM 717 C C . ALA A 1 101 ? 16.634 -5.304 3.196 1.00 89.12 101 ALA A C 1
ATOM 719 O O . ALA A 1 101 ? 17.114 -4.852 2.157 1.00 89.12 101 ALA A O 1
ATOM 720 N N . ASP A 1 102 ? 16.430 -6.609 3.381 1.00 87.38 102 ASP A N 1
ATOM 721 C CA . ASP A 1 102 ? 16.748 -7.623 2.371 1.00 87.38 102 ASP A CA 1
ATOM 722 C C . ASP A 1 102 ? 15.852 -7.469 1.131 1.00 87.38 102 ASP A C 1
ATOM 724 O O . ASP A 1 102 ? 16.352 -7.416 0.009 1.00 87.38 102 ASP A O 1
ATOM 728 N N . VAL A 1 103 ? 14.540 -7.283 1.323 1.00 85.38 103 VAL A N 1
ATOM 729 C CA . VAL A 1 103 ? 13.590 -7.014 0.227 1.00 85.38 103 VAL A CA 1
ATOM 730 C C . VAL A 1 103 ? 13.911 -5.700 -0.488 1.00 85.38 103 VAL A C 1
ATOM 732 O O . VAL A 1 103 ? 13.858 -5.651 -1.713 1.00 85.38 103 VAL A O 1
ATOM 735 N N . ALA A 1 104 ? 14.262 -4.640 0.244 1.00 86.94 104 ALA A N 1
ATOM 736 C CA . ALA A 1 104 ? 14.618 -3.352 -0.347 1.00 86.94 104 ALA A CA 1
ATOM 737 C C . ALA A 1 104 ? 15.904 -3.437 -1.181 1.00 86.94 104 ALA A C 1
ATOM 739 O O . ALA A 1 104 ? 15.967 -2.855 -2.263 1.00 86.94 104 ALA A O 1
ATOM 740 N N . ASN A 1 105 ? 16.909 -4.184 -0.716 1.00 89.56 105 ASN A N 1
ATOM 741 C CA . ASN A 1 105 ? 18.136 -4.418 -1.477 1.00 89.56 105 ASN A CA 1
ATOM 742 C C . ASN A 1 105 ? 17.881 -5.242 -2.745 1.00 89.56 105 ASN A C 1
ATOM 744 O O . ASN A 1 105 ? 18.435 -4.917 -3.796 1.00 89.56 105 ASN A O 1
ATOM 748 N N . GLU A 1 106 ? 17.043 -6.276 -2.668 1.00 87.38 106 GLU A N 1
ATOM 749 C CA . GLU A 1 106 ? 16.690 -7.101 -3.829 1.00 87.38 106 GLU A CA 1
ATOM 750 C C . GLU A 1 106 ? 15.859 -6.306 -4.850 1.00 87.38 106 GLU A C 1
ATOM 752 O O . GLU A 1 106 ? 16.141 -6.340 -6.046 1.00 87.38 106 GLU A O 1
ATOM 757 N N . ALA A 1 107 ? 14.903 -5.499 -4.379 1.00 83.50 107 ALA A N 1
ATOM 758 C CA . ALA A 1 107 ? 14.116 -4.601 -5.221 1.00 83.50 107 ALA A CA 1
ATOM 759 C C . ALA A 1 107 ? 14.996 -3.550 -5.915 1.00 83.50 107 ALA A C 1
ATOM 761 O O . ALA A 1 107 ? 14.880 -3.348 -7.119 1.00 83.50 107 ALA A O 1
ATOM 762 N N . ALA A 1 108 ? 15.937 -2.936 -5.190 1.00 87.50 108 ALA A N 1
ATOM 763 C CA . ALA A 1 108 ? 16.860 -1.957 -5.761 1.00 87.50 108 ALA A CA 1
ATOM 764 C C . ALA A 1 108 ? 17.804 -2.566 -6.815 1.00 87.50 108 ALA A C 1
ATOM 766 O O . ALA A 1 108 ? 18.196 -1.880 -7.762 1.00 87.50 108 ALA A O 1
ATOM 767 N N . LYS A 1 109 ? 18.180 -3.844 -6.669 1.00 90.62 109 LYS A N 1
ATOM 768 C CA . LYS A 1 109 ? 18.937 -4.573 -7.697 1.00 90.62 109 LYS A CA 1
ATOM 769 C C . LYS A 1 109 ? 18.087 -4.862 -8.928 1.00 90.62 109 LYS A C 1
ATOM 771 O O . LYS A 1 109 ? 18.531 -4.555 -10.032 1.00 90.62 109 LYS A O 1
ATOM 776 N N . ALA A 1 110 ? 16.877 -5.383 -8.736 1.00 87.62 110 ALA A N 1
ATOM 777 C CA . ALA A 1 110 ? 15.952 -5.666 -9.828 1.00 87.62 110 ALA A CA 1
ATOM 778 C C . ALA A 1 110 ? 15.609 -4.396 -10.628 1.00 87.62 110 ALA A C 1
ATOM 780 O O . ALA A 1 110 ? 15.647 -4.419 -11.856 1.00 87.62 110 ALA A O 1
ATOM 781 N N . ASP A 1 111 ? 15.374 -3.264 -9.955 1.00 87.44 111 ASP A N 1
ATOM 782 C CA . ASP A 1 111 ? 15.133 -1.973 -10.613 1.00 87.44 111 ASP A CA 1
ATOM 783 C C . ASP A 1 111 ? 16.339 -1.508 -11.441 1.00 87.44 111 ASP A C 1
ATOM 785 O O . ASP A 1 111 ? 16.166 -1.010 -12.555 1.00 87.44 111 ASP A O 1
ATOM 789 N N . LYS A 1 112 ? 17.570 -1.701 -10.941 1.00 90.38 112 LYS A N 1
ATOM 790 C CA . LYS A 1 112 ? 18.795 -1.392 -11.697 1.00 90.38 112 LYS A CA 1
ATOM 791 C C . LYS A 1 112 ? 18.925 -2.245 -12.954 1.00 90.38 112 LYS A C 1
ATOM 793 O O . LYS A 1 112 ? 19.195 -1.700 -14.019 1.00 90.38 112 LYS A O 1
ATOM 798 N N . GLU A 1 113 ? 18.713 -3.554 -12.843 1.00 90.31 113 GLU A N 1
ATOM 799 C CA . GLU A 1 113 ? 18.799 -4.471 -13.986 1.00 90.31 113 GLU A CA 1
ATOM 800 C C . GLU A 1 113 ? 17.730 -4.163 -15.041 1.00 90.31 113 GLU A C 1
ATOM 802 O O . GLU A 1 113 ? 18.025 -4.129 -16.238 1.00 90.31 113 GLU A O 1
ATOM 807 N N . VAL A 1 114 ? 16.502 -3.856 -14.610 1.00 89.44 114 VAL A N 1
ATOM 808 C CA . VAL A 1 114 ? 15.417 -3.430 -15.504 1.00 89.44 114 VAL A CA 1
ATOM 809 C C . VAL A 1 114 ? 15.742 -2.092 -16.167 1.00 89.44 114 VAL A C 1
ATOM 811 O O . VAL A 1 114 ? 15.525 -1.947 -17.372 1.00 89.44 114 VAL A O 1
ATOM 814 N N . MET A 1 115 ? 16.287 -1.117 -15.433 1.00 86.38 115 MET A N 1
ATOM 815 C CA . MET A 1 115 ? 16.702 0.170 -16.003 1.00 86.38 115 MET A CA 1
ATOM 816 C C . MET A 1 115 ? 17.828 0.018 -17.022 1.00 86.38 115 MET A C 1
ATOM 818 O O . MET A 1 115 ? 17.741 0.626 -18.087 1.00 86.38 115 MET A O 1
ATOM 822 N N . ASP A 1 116 ? 18.844 -0.796 -16.742 1.00 90.50 116 ASP A N 1
ATOM 823 C CA . ASP A 1 116 ? 19.955 -1.027 -17.668 1.00 90.50 116 ASP A CA 1
ATOM 824 C C . ASP A 1 116 ? 19.475 -1.741 -18.938 1.00 90.50 116 ASP A C 1
ATOM 826 O O . ASP A 1 116 ? 19.783 -1.301 -20.049 1.00 90.50 116 ASP A O 1
ATOM 830 N N . ALA A 1 117 ? 18.630 -2.769 -18.801 1.00 87.81 117 ALA A N 1
ATOM 831 C CA . ALA A 1 117 ? 18.012 -3.450 -19.939 1.00 87.81 117 ALA A CA 1
ATOM 832 C C . ALA A 1 117 ? 17.127 -2.503 -20.770 1.00 87.81 117 ALA A C 1
ATOM 834 O O . ALA A 1 117 ? 17.184 -2.505 -22.002 1.00 87.81 117 ALA A O 1
ATOM 835 N N . THR A 1 118 ? 16.351 -1.641 -20.109 1.00 81.50 118 THR A N 1
ATOM 836 C CA . THR A 1 118 ? 15.469 -0.668 -20.773 1.00 81.50 118 THR A CA 1
ATOM 837 C C . THR A 1 118 ? 16.269 0.437 -21.464 1.00 81.50 118 THR A C 1
ATOM 839 O O . THR A 1 118 ? 15.950 0.823 -22.587 1.00 81.50 118 THR A O 1
ATOM 842 N N . ALA A 1 119 ? 17.340 0.929 -20.840 1.00 88.00 119 ALA A N 1
ATOM 843 C CA . ALA A 1 119 ? 18.221 1.939 -21.418 1.00 88.00 119 ALA A CA 1
ATOM 844 C C . ALA A 1 119 ? 18.988 1.398 -22.632 1.00 88.00 119 ALA A C 1
ATOM 846 O O . ALA A 1 119 ? 19.167 2.119 -23.618 1.00 88.00 119 ALA A O 1
ATOM 847 N N . GLN A 1 120 ? 19.416 0.134 -22.587 1.00 87.00 120 GLN A N 1
ATOM 848 C CA . GLN A 1 120 ? 20.060 -0.538 -23.713 1.00 87.00 120 GLN A CA 1
ATOM 849 C C . GLN A 1 120 ? 19.073 -0.723 -24.876 1.00 87.00 120 GLN A C 1
ATOM 851 O O . GLN A 1 120 ? 19.359 -0.303 -25.997 1.00 87.00 120 GLN A O 1
ATOM 856 N N . ALA A 1 121 ? 17.869 -1.231 -24.592 1.00 84.00 121 ALA A N 1
ATOM 857 C CA . ALA A 1 121 ? 16.812 -1.396 -25.588 1.00 84.00 121 ALA A CA 1
ATOM 858 C C . ALA A 1 121 ? 16.387 -0.059 -26.223 1.00 84.00 121 ALA A C 1
ATOM 860 O O . ALA A 1 121 ? 16.176 0.017 -27.435 1.00 84.00 121 ALA A O 1
ATOM 861 N N . ALA A 1 122 ? 16.315 1.020 -25.438 1.00 84.50 122 ALA A N 1
ATOM 862 C CA . ALA A 1 122 ? 16.011 2.357 -25.942 1.00 84.50 122 ALA A CA 1
ATOM 863 C C . ALA A 1 122 ? 17.101 2.882 -26.893 1.00 84.50 122 ALA A C 1
ATOM 865 O O . ALA A 1 122 ? 16.783 3.420 -27.955 1.00 84.50 122 ALA A O 1
ATOM 866 N N . LYS A 1 123 ? 18.385 2.683 -26.562 1.00 87.38 123 LYS A N 1
ATOM 867 C CA . LYS A 1 123 ? 19.514 3.078 -27.425 1.00 87.38 123 LYS A CA 1
ATOM 868 C C . LYS A 1 123 ? 19.537 2.305 -28.741 1.00 87.38 123 LYS A C 1
ATOM 870 O O . LYS A 1 123 ? 19.772 2.907 -29.790 1.00 87.38 123 LYS A O 1
ATOM 875 N N . ASP A 1 124 ? 19.270 1.004 -28.698 1.00 84.88 124 ASP A N 1
ATOM 876 C CA . ASP A 1 124 ? 19.238 0.162 -29.896 1.00 84.88 124 ASP A CA 1
ATOM 877 C C . ASP A 1 124 ? 18.038 0.501 -30.789 1.00 84.88 124 ASP A C 1
ATOM 879 O O . ASP A 1 124 ? 18.187 0.618 -32.006 1.00 84.88 124 ASP A O 1
ATOM 883 N N . THR A 1 125 ? 16.877 0.783 -30.191 1.00 80.31 125 THR A N 1
ATOM 884 C CA . THR A 1 125 ? 15.686 1.258 -30.916 1.00 80.31 125 THR A CA 1
ATOM 885 C C . THR A 1 125 ? 15.943 2.614 -31.578 1.00 80.31 125 THR A C 1
ATOM 887 O O . THR A 1 125 ? 15.604 2.820 -32.743 1.00 80.31 125 THR A O 1
ATOM 890 N N . GLN A 1 126 ? 16.606 3.538 -30.879 1.00 77.62 126 GLN A N 1
ATOM 891 C CA . GLN A 1 126 ? 16.912 4.862 -31.419 1.00 77.62 126 GLN A CA 1
ATOM 892 C C . GLN A 1 126 ? 17.964 4.825 -32.539 1.00 77.62 126 GLN A C 1
ATOM 894 O O . GLN A 1 126 ? 17.861 5.584 -33.502 1.00 77.62 126 GLN A O 1
ATOM 899 N N . LYS A 1 127 ? 18.939 3.909 -32.473 1.00 80.88 127 LYS A N 1
ATOM 900 C CA . LYS A 1 127 ? 19.874 3.660 -33.584 1.00 80.88 127 LYS A CA 1
ATOM 901 C C . LYS A 1 127 ? 19.175 3.102 -34.821 1.00 80.88 127 LYS A C 1
ATOM 903 O O . LYS A 1 127 ? 19.488 3.540 -35.922 1.00 80.88 127 LYS A O 1
ATOM 908 N N . GLN A 1 128 ? 18.239 2.168 -34.652 1.00 74.38 128 GLN A N 1
ATOM 909 C CA . GLN A 1 128 ? 17.494 1.592 -35.776 1.00 74.38 128 GLN A CA 1
ATOM 910 C C . GLN A 1 128 ? 16.555 2.610 -36.440 1.00 74.38 128 GLN A C 1
ATOM 912 O O . GLN A 1 128 ? 16.430 2.609 -37.661 1.00 74.38 128 GLN A O 1
ATOM 917 N N . LEU A 1 129 ? 15.959 3.523 -35.667 1.00 66.38 129 LEU A N 1
ATOM 918 C CA . LEU A 1 129 ? 15.131 4.612 -36.202 1.00 66.38 129 LEU A CA 1
ATOM 919 C C . LEU A 1 129 ? 15.939 5.614 -37.041 1.00 66.38 129 LEU A C 1
ATOM 921 O O . LEU A 1 129 ? 15.486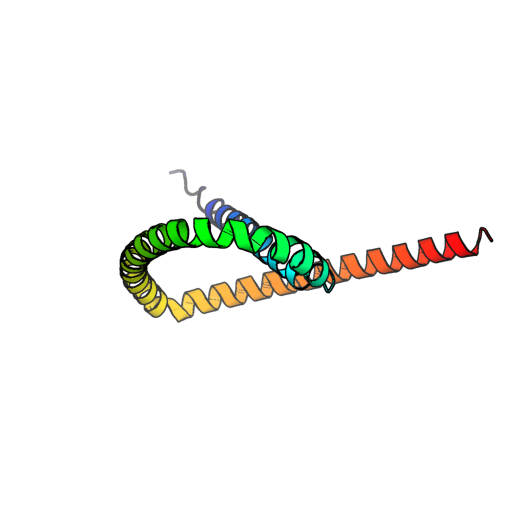 6.023 -38.105 1.00 66.38 129 LEU A O 1
ATOM 925 N N . ASN A 1 130 ? 17.149 5.967 -36.601 1.00 72.44 130 ASN A N 1
ATOM 926 C CA . ASN A 1 130 ? 17.999 6.932 -37.306 1.00 72.44 130 ASN A CA 1
ATOM 927 C C . ASN A 1 130 ? 18.751 6.338 -38.510 1.00 72.44 130 ASN A C 1
ATOM 929 O O . ASN A 1 130 ? 19.257 7.093 -39.330 1.00 72.44 130 ASN A O 1
ATOM 933 N N . ALA A 1 131 ? 18.867 5.011 -38.607 1.00 70.94 131 ALA A N 1
ATOM 934 C CA . ALA A 1 131 ? 19.527 4.332 -39.725 1.00 70.94 131 ALA A CA 1
ATOM 935 C C . ALA A 1 131 ? 18.585 4.038 -40.910 1.00 70.94 131 ALA A C 1
ATOM 937 O O . ALA A 1 131 ? 19.053 3.602 -41.957 1.00 70.94 131 ALA A O 1
ATOM 938 N N . ASN A 1 132 ? 17.274 4.246 -40.739 1.00 63.09 132 ASN A N 1
ATOM 939 C CA . ASN A 1 132 ? 16.244 3.968 -41.746 1.00 63.09 132 ASN A CA 1
ATOM 940 C C . ASN A 1 132 ? 15.575 5.252 -42.296 1.00 63.09 132 ASN A C 1
ATOM 942 O O . ASN A 1 132 ? 14.467 5.185 -42.826 1.00 63.09 132 ASN A O 1
ATOM 946 N N . SER A 1 133 ? 16.228 6.411 -42.122 1.00 51.00 133 SER A N 1
ATOM 947 C CA . SER A 1 133 ? 15.909 7.726 -42.717 1.00 51.00 133 SER A CA 1
ATOM 948 C C . SER A 1 133 ? 17.099 8.207 -43.542 1.00 51.00 133 SER A C 1
ATOM 950 O O . SER A 1 133 ? 16.864 8.864 -44.577 1.00 51.00 133 SER A O 1
#